Protein AF-A0A6N7BH00-F1 (afdb_monomer_lite)

Radius of gyration: 14.19 Å; chains: 1; bounding box: 30×22×40 Å

Structure (mmCIF, N/CA/C/O backbone):
data_AF-A0A6N7BH00-F1
#
_entry.id   AF-A0A6N7BH00-F1
#
loop_
_atom_site.group_PDB
_atom_site.id
_atom_site.type_symbol
_atom_site.label_atom_id
_atom_site.label_alt_id
_atom_site.label_comp_id
_atom_site.label_asym_id
_atom_site.label_entity_id
_atom_site.label_seq_id
_atom_site.pdbx_PDB_ins_code
_atom_site.Cartn_x
_atom_site.Cartn_y
_atom_site.Cartn_z
_atom_site.occupancy
_atom_site.B_iso_or_equiv
_atom_site.auth_seq_id
_atom_site.auth_comp_id
_atom_site.auth_asym_id
_atom_site.auth_atom_id
_atom_site.pdbx_PDB_model_num
ATOM 1 N N . MET A 1 1 ? 6.519 -12.131 -8.577 1.00 81.50 1 MET A N 1
ATOM 2 C CA . MET A 1 1 ? 5.396 -11.181 -8.410 1.00 81.50 1 MET A CA 1
ATOM 3 C C . MET A 1 1 ? 4.487 -11.669 -7.295 1.00 81.50 1 MET A C 1
ATOM 5 O O . MET A 1 1 ? 4.173 -12.853 -7.256 1.00 81.50 1 MET A O 1
ATOM 9 N N . VAL A 1 2 ? 4.117 -10.774 -6.386 1.00 85.12 2 VAL A N 1
ATOM 10 C CA . VAL A 1 2 ? 3.200 -11.015 -5.267 1.00 85.12 2 VAL A CA 1
ATOM 11 C C . VAL A 1 2 ? 1.769 -10.860 -5.775 1.00 85.12 2 VAL A C 1
ATOM 13 O O . VAL A 1 2 ? 1.438 -9.849 -6.385 1.00 85.12 2 VAL A O 1
ATOM 16 N N . THR A 1 3 ? 0.905 -11.842 -5.549 1.00 89.81 3 THR A N 1
ATOM 17 C CA . THR A 1 3 ? -0.517 -11.729 -5.913 1.00 89.81 3 THR A CA 1
ATOM 18 C C . THR A 1 3 ? -1.313 -11.486 -4.649 1.00 89.81 3 THR A C 1
ATOM 20 O O . THR A 1 3 ? -1.101 -12.186 -3.666 1.00 89.81 3 THR A O 1
ATOM 23 N N . TRP A 1 4 ? -2.212 -10.499 -4.661 1.00 91.81 4 TRP A N 1
ATOM 24 C CA . TRP A 1 4 ? -3.126 -10.302 -3.539 1.00 91.81 4 TRP A CA 1
ATOM 25 C C . TRP A 1 4 ? -3.958 -11.569 -3.313 1.00 91.81 4 TRP A C 1
ATOM 27 O O . TRP A 1 4 ? -4.547 -12.096 -4.256 1.00 91.81 4 TRP A O 1
ATOM 37 N N . SER A 1 5 ? -4.026 -12.008 -2.063 1.00 91.31 5 SER A N 1
ATOM 38 C CA . SER A 1 5 ? -4.842 -13.121 -1.597 1.00 91.31 5 SER A CA 1
ATOM 39 C C . SER A 1 5 ? -5.700 -12.637 -0.432 1.00 91.31 5 SER A C 1
ATOM 41 O O . SER A 1 5 ? -5.301 -11.733 0.303 1.00 91.31 5 SER A O 1
ATOM 43 N N . ASP A 1 6 ? -6.872 -13.242 -0.248 1.00 91.25 6 ASP A N 1
ATOM 44 C CA . ASP A 1 6 ? -7.749 -12.933 0.886 1.00 91.25 6 ASP A CA 1
ATOM 45 C C . ASP A 1 6 ? -7.102 -13.295 2.235 1.00 91.25 6 ASP A C 1
ATOM 47 O O . ASP A 1 6 ? -7.524 -12.789 3.268 1.00 91.25 6 ASP A O 1
ATOM 51 N N . GLU A 1 7 ? -6.023 -14.090 2.230 1.00 89.81 7 GLU A N 1
ATOM 52 C CA . GLU A 1 7 ? -5.198 -14.360 3.417 1.00 89.81 7 GLU A CA 1
ATOM 53 C C . GLU A 1 7 ? -4.503 -13.106 3.983 1.00 89.81 7 GLU A C 1
ATOM 55 O O . GLU A 1 7 ? -4.116 -13.101 5.148 1.00 89.81 7 GLU A O 1
ATOM 60 N N . TYR A 1 8 ? -4.357 -12.048 3.175 1.00 87.69 8 TYR A N 1
ATOM 61 C CA . TYR A 1 8 ? -3.797 -10.759 3.596 1.00 87.69 8 TYR A CA 1
ATOM 62 C C . TYR A 1 8 ? -4.869 -9.765 4.055 1.00 87.69 8 TYR A C 1
ATOM 64 O O . TYR A 1 8 ? -4.531 -8.675 4.507 1.00 87.69 8 TYR A O 1
ATOM 72 N N . SER A 1 9 ? -6.157 -10.095 3.906 1.00 90.88 9 SER A N 1
ATOM 73 C CA . SER A 1 9 ? -7.239 -9.201 4.316 1.00 90.88 9 SER A CA 1
ATOM 74 C C . SER A 1 9 ? -7.341 -9.136 5.834 1.00 90.88 9 SER A C 1
ATOM 76 O O . SER A 1 9 ? -7.369 -10.156 6.524 1.00 90.88 9 SER A O 1
ATOM 78 N N . VAL A 1 10 ? -7.501 -7.920 6.349 1.00 89.19 10 VAL A N 1
ATOM 79 C CA . VAL A 1 10 ? -7.806 -7.673 7.767 1.00 89.19 10 VAL A CA 1
ATOM 80 C C . VAL A 1 10 ? -9.286 -7.348 7.980 1.00 89.19 10 VAL A C 1
ATOM 82 O O . VAL A 1 10 ? -9.686 -6.904 9.053 1.00 89.19 10 VAL A O 1
ATOM 85 N N . ASN A 1 11 ? -10.126 -7.571 6.962 1.00 89.62 11 ASN A N 1
ATOM 86 C CA . ASN A 1 11 ? -11.557 -7.250 6.945 1.00 89.62 11 ASN A CA 1
ATOM 87 C C . ASN A 1 11 ? -11.878 -5.762 7.181 1.00 89.62 11 ASN A C 1
ATOM 89 O O . ASN A 1 11 ? -13.002 -5.405 7.543 1.00 89.62 11 ASN A O 1
ATOM 93 N N . ILE A 1 12 ? -10.916 -4.875 6.920 1.00 90.00 12 ILE A N 1
ATOM 94 C CA . ILE A 1 12 ? -11.104 -3.425 6.941 1.00 90.00 12 ILE A CA 1
ATOM 95 C C . ILE A 1 12 ? -10.831 -2.922 5.531 1.00 90.00 12 ILE A C 1
ATOM 97 O O . ILE A 1 12 ? -9.686 -2.807 5.110 1.00 90.00 12 ILE A O 1
ATOM 101 N N . ARG A 1 13 ? -11.904 -2.588 4.802 1.00 92.31 13 ARG A N 1
ATOM 102 C CA . ARG A 1 13 ? -11.850 -2.203 3.379 1.00 92.31 13 ARG A CA 1
ATOM 103 C C . ARG A 1 13 ? -10.778 -1.154 3.069 1.00 92.31 13 ARG A C 1
ATOM 105 O O . ARG A 1 13 ? -10.142 -1.221 2.020 1.00 92.31 13 ARG A O 1
ATOM 112 N N . GLU A 1 14 ? -10.621 -0.173 3.954 1.00 91.94 14 GLU A N 1
ATOM 113 C CA . GLU A 1 14 ? -9.645 0.904 3.787 1.00 91.94 14 GLU A CA 1
ATOM 114 C C . GLU A 1 14 ? -8.204 0.379 3.880 1.00 91.94 14 GLU A C 1
ATOM 116 O O . GLU A 1 14 ? -7.381 0.704 3.029 1.00 91.94 14 GLU A O 1
ATOM 121 N N . ILE A 1 15 ? -7.926 -0.498 4.848 1.00 90.50 15 ILE A N 1
ATOM 122 C CA . ILE A 1 15 ? -6.606 -1.108 5.048 1.00 90.50 15 ILE A CA 1
ATOM 123 C C . ILE A 1 15 ? -6.290 -2.086 3.916 1.00 90.50 15 ILE A C 1
ATOM 125 O O . ILE A 1 15 ? -5.236 -1.980 3.297 1.00 90.50 15 ILE A O 1
ATOM 129 N N . ASP A 1 16 ? -7.239 -2.945 3.538 1.00 92.50 16 ASP A N 1
ATOM 130 C CA . ASP A 1 16 ? -7.066 -3.874 2.415 1.00 92.50 16 ASP A CA 1
ATOM 131 C C . ASP A 1 16 ? -6.756 -3.127 1.105 1.00 92.50 16 ASP A C 1
ATOM 133 O O . ASP A 1 16 ? -6.004 -3.603 0.253 1.00 92.50 16 ASP A O 1
ATOM 137 N N . SER A 1 17 ? -7.333 -1.935 0.925 1.00 94.56 17 SER A N 1
ATOM 138 C CA . SER A 1 17 ? -7.047 -1.085 -0.236 1.00 94.56 17 SER A CA 1
ATOM 139 C C . SER A 1 17 ? -5.617 -0.537 -0.197 1.00 94.56 17 SER A C 1
ATOM 141 O O . SER A 1 17 ? -4.953 -0.497 -1.238 1.00 94.56 17 SER A O 1
ATOM 143 N N . GLN A 1 18 ? -5.123 -0.168 0.988 1.00 94.06 18 GLN A N 1
ATOM 144 C CA . GLN A 1 18 ? -3.738 0.263 1.187 1.00 94.06 18 GLN A CA 1
ATOM 145 C C . GLN A 1 18 ? -2.755 -0.897 0.966 1.00 94.06 18 GLN A C 1
ATOM 147 O O . GLN A 1 18 ? -1.801 -0.752 0.197 1.00 94.06 18 GLN A O 1
ATOM 152 N N . HIS A 1 19 ? -3.016 -2.085 1.517 1.00 93.50 19 HIS A N 1
ATOM 153 C CA . HIS A 1 19 ? -2.160 -3.256 1.300 1.00 93.50 19 HIS A CA 1
ATOM 154 C C . HIS A 1 19 ? -2.109 -3.682 -0.175 1.00 93.50 19 HIS A C 1
ATOM 156 O O . HIS A 1 19 ? -1.033 -3.956 -0.708 1.00 93.50 19 HIS A O 1
ATOM 162 N N . LY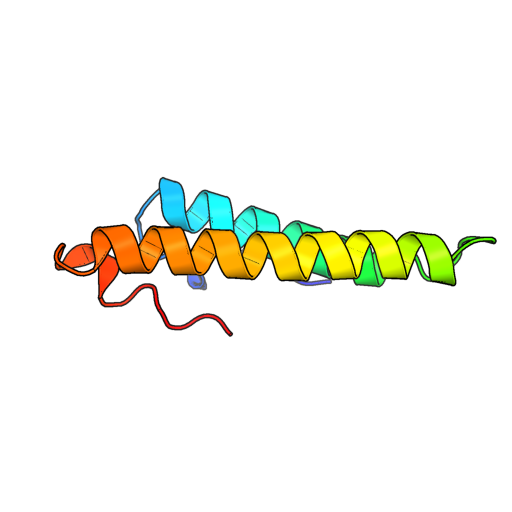S A 1 20 ? -3.236 -3.649 -0.901 1.00 94.19 20 LYS A N 1
ATOM 163 C CA . LYS A 1 20 ? -3.257 -3.901 -2.357 1.00 94.19 20 LYS A CA 1
ATOM 164 C C . LYS A 1 20 ? -2.384 -2.917 -3.137 1.00 94.19 20 LYS A C 1
ATOM 166 O O . LYS A 1 20 ? -1.747 -3.305 -4.121 1.00 94.19 20 LYS A O 1
ATOM 171 N N . LYS A 1 21 ? -2.331 -1.649 -2.719 1.00 94.69 21 LYS A N 1
ATOM 172 C CA . LYS A 1 21 ? -1.452 -0.642 -3.329 1.00 94.69 21 LYS A CA 1
ATOM 173 C C . LYS A 1 21 ? 0.022 -0.924 -3.018 1.00 94.69 21 LYS A C 1
ATOM 175 O O . LYS A 1 21 ? 0.825 -0.830 -3.945 1.00 94.69 21 LYS A O 1
ATOM 180 N N . LEU A 1 22 ? 0.368 -1.350 -1.800 1.00 93.88 22 LEU A N 1
ATOM 181 C CA . LEU A 1 22 ? 1.723 -1.819 -1.465 1.00 93.88 22 LEU A CA 1
ATOM 182 C C . LEU A 1 22 ? 2.142 -3.007 -2.345 1.00 93.88 22 LEU A C 1
ATOM 184 O O . LEU A 1 22 ? 3.195 -2.958 -2.979 1.00 93.88 22 LEU A O 1
ATOM 188 N N . VAL A 1 23 ? 1.284 -4.024 -2.487 1.00 93.00 23 VAL A N 1
ATOM 189 C CA . VAL A 1 23 ? 1.525 -5.177 -3.378 1.00 93.00 23 VAL A CA 1
ATOM 190 C C . VAL A 1 23 ? 1.750 -4.730 -4.825 1.00 93.00 23 VAL A C 1
ATOM 192 O O . VAL A 1 23 ? 2.651 -5.230 -5.499 1.00 93.00 23 VAL A O 1
ATOM 195 N N . LYS A 1 24 ? 0.974 -3.752 -5.311 1.00 92.56 24 LYS A N 1
ATOM 196 C CA . LYS A 1 24 ? 1.166 -3.185 -6.652 1.00 92.56 24 LYS A CA 1
ATOM 197 C C . LYS A 1 24 ? 2.538 -2.521 -6.803 1.00 92.56 24 LYS A C 1
ATOM 199 O O . LYS A 1 24 ? 3.192 -2.768 -7.808 1.00 92.56 24 LYS A O 1
ATOM 204 N N . LEU A 1 25 ? 2.978 -1.726 -5.826 1.00 91.81 25 LEU A N 1
ATOM 205 C CA . LEU A 1 25 ? 4.291 -1.065 -5.851 1.00 91.81 25 LEU A CA 1
ATOM 206 C C . LEU A 1 25 ? 5.445 -2.078 -5.830 1.00 91.81 25 LEU A C 1
ATOM 208 O O . LEU A 1 25 ? 6.383 -1.955 -6.614 1.00 91.81 25 LEU A O 1
ATOM 212 N N . ILE A 1 26 ? 5.332 -3.130 -5.013 1.00 89.88 26 ILE A N 1
ATOM 213 C CA . ILE A 1 26 ? 6.299 -4.240 -4.972 1.00 89.88 26 ILE A CA 1
ATOM 214 C C . ILE A 1 26 ? 6.373 -4.953 -6.330 1.00 89.88 26 ILE A C 1
ATOM 216 O O . ILE A 1 26 ? 7.457 -5.274 -6.815 1.00 89.88 26 ILE A O 1
ATOM 220 N N . ASN A 1 27 ? 5.230 -5.187 -6.976 1.00 90.69 27 ASN A N 1
ATOM 221 C CA . ASN A 1 27 ? 5.206 -5.794 -8.305 1.00 90.69 27 ASN A CA 1
ATOM 222 C C . ASN A 1 27 ? 5.783 -4.883 -9.385 1.00 90.69 27 ASN A C 1
ATOM 224 O O . ASN A 1 27 ? 6.476 -5.383 -10.267 1.00 90.69 27 ASN A O 1
ATOM 228 N N . SER A 1 28 ? 5.535 -3.573 -9.310 1.00 88.25 28 SER A N 1
ATOM 229 C CA . SER A 1 28 ? 6.153 -2.595 -10.208 1.00 88.25 28 SER A CA 1
ATOM 230 C C . SER A 1 28 ? 7.676 -2.618 -10.085 1.00 88.25 28 SER A C 1
ATOM 232 O O . SER A 1 28 ? 8.355 -2.656 -11.101 1.00 88.25 28 SER A O 1
ATOM 234 N N . LEU A 1 29 ? 8.222 -2.729 -8.869 1.00 85.12 29 LEU A N 1
ATOM 235 C CA . LEU A 1 29 ? 9.669 -2.861 -8.662 1.00 85.12 29 LEU A CA 1
ATOM 236 C C . LEU A 1 29 ? 10.260 -4.088 -9.382 1.00 85.12 29 LEU A C 1
ATOM 238 O O . LEU A 1 29 ? 11.371 -4.034 -9.899 1.00 85.12 29 LEU A O 1
ATOM 242 N N . HIS A 1 30 ? 9.514 -5.193 -9.423 1.00 79.00 30 HIS A N 1
ATOM 243 C CA . HIS A 1 30 ? 9.928 -6.422 -10.103 1.00 79.00 30 HIS A CA 1
ATOM 244 C C . HIS A 1 30 ? 9.759 -6.349 -11.634 1.00 79.00 30 HIS A C 1
ATOM 246 O O . HIS A 1 30 ? 10.455 -7.062 -12.355 1.00 79.00 30 HIS A O 1
ATOM 252 N N . ALA A 1 31 ? 8.811 -5.559 -12.143 1.00 78.56 31 ALA A N 1
ATOM 253 C CA . ALA A 1 31 ? 8.474 -5.512 -13.568 1.00 78.56 31 ALA A CA 1
ATOM 254 C C . ALA A 1 31 ? 9.457 -4.674 -14.403 1.00 78.56 31 ALA A C 1
ATOM 256 O O . ALA A 1 31 ? 9.662 -4.975 -15.573 1.00 78.56 31 ALA A O 1
ATOM 257 N N . GLU A 1 32 ? 10.096 -3.670 -13.802 1.00 68.25 32 GLU A N 1
ATOM 258 C CA . GLU A 1 32 ? 10.902 -2.673 -14.525 1.00 68.25 32 GLU A CA 1
ATOM 259 C C . GLU A 1 32 ? 12.314 -3.137 -14.913 1.00 68.25 32 GLU A C 1
ATOM 261 O O . GLU A 1 32 ? 13.077 -2.352 -15.462 1.00 68.25 32 GLU A O 1
ATOM 266 N N . ALA A 1 33 ? 12.663 -4.411 -14.689 1.00 58.56 33 ALA A N 1
ATOM 267 C CA . ALA A 1 33 ? 14.010 -4.971 -14.866 1.00 58.56 33 ALA A CA 1
ATOM 268 C C . ALA A 1 33 ? 14.622 -4.849 -16.286 1.00 58.56 33 ALA A C 1
ATOM 270 O O . ALA A 1 33 ? 15.824 -5.069 -16.427 1.00 58.56 33 ALA A O 1
ATOM 271 N N . ASP A 1 34 ? 13.840 -4.483 -17.310 1.00 60.66 34 ASP A N 1
ATOM 272 C CA . ASP A 1 34 ? 14.247 -4.477 -18.727 1.00 60.66 34 ASP A CA 1
ATOM 273 C C . ASP A 1 34 ? 14.306 -3.078 -19.392 1.00 60.66 34 ASP A C 1
ATOM 275 O O . ASP A 1 34 ? 14.572 -2.975 -20.594 1.00 60.66 34 ASP A O 1
ATOM 279 N N . GLU A 1 35 ? 14.097 -1.975 -18.659 1.00 64.31 35 GLU A N 1
ATOM 280 C CA . GLU A 1 35 ? 14.108 -0.629 -19.261 1.00 64.31 35 GLU A CA 1
ATOM 281 C C . GLU A 1 35 ? 15.492 0.049 -19.314 1.00 64.31 35 GLU A C 1
ATOM 283 O O . GLU A 1 35 ? 16.335 -0.083 -18.426 1.00 64.31 35 GLU A O 1
ATOM 288 N N . LYS A 1 36 ? 15.716 0.868 -20.357 1.00 65.62 36 LYS A N 1
ATOM 289 C CA . LYS A 1 36 ? 16.965 1.633 -20.571 1.00 65.62 36 LYS A CA 1
ATOM 290 C C . LYS A 1 36 ? 17.274 2.660 -19.469 1.00 65.62 36 LYS A C 1
ATOM 292 O O . LYS A 1 36 ? 18.426 3.070 -19.368 1.00 65.62 36 LYS A O 1
ATOM 297 N N . ASP A 1 37 ? 16.286 3.023 -18.650 1.00 68.56 37 ASP A N 1
ATOM 298 C CA . ASP A 1 37 ? 16.400 3.928 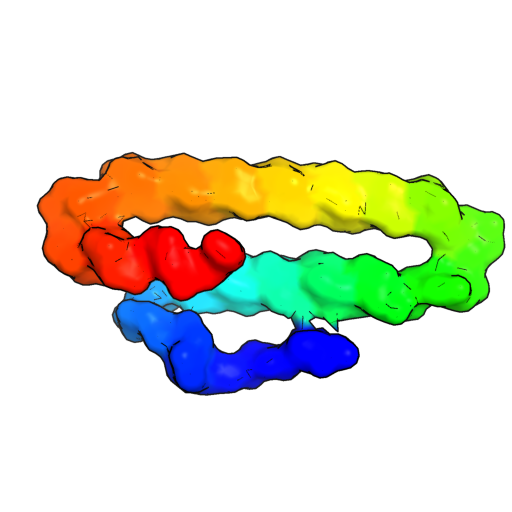-17.495 1.00 68.56 37 ASP A CA 1
ATOM 299 C C . ASP A 1 37 ? 16.080 3.226 -16.157 1.00 68.56 37 ASP A C 1
ATOM 301 O O . ASP A 1 37 ? 15.684 3.870 -15.183 1.00 68.56 37 ASP A O 1
ATOM 305 N N . LEU A 1 38 ? 16.309 1.905 -16.087 1.00 70.69 38 LEU A N 1
ATOM 306 C CA . LEU A 1 38 ? 16.047 1.036 -14.931 1.00 70.69 38 LEU A CA 1
ATOM 307 C C . LEU A 1 38 ? 16.364 1.690 -13.578 1.00 70.69 38 LEU A C 1
ATOM 309 O O . LEU A 1 38 ? 15.543 1.662 -12.670 1.00 70.69 38 LEU A O 1
ATOM 313 N N . HIS A 1 39 ? 17.538 2.310 -13.429 1.00 70.81 39 HIS A N 1
ATOM 314 C CA . HIS A 1 39 ? 17.945 2.927 -12.164 1.00 70.81 39 HIS A CA 1
ATOM 315 C C . HIS A 1 39 ? 17.051 4.092 -11.729 1.00 70.81 39 HIS A C 1
ATOM 317 O O . HIS A 1 39 ? 16.772 4.225 -10.537 1.00 70.81 39 HIS A O 1
ATOM 323 N N . LYS A 1 40 ? 16.609 4.932 -12.672 1.00 73.56 40 LYS A N 1
ATOM 324 C CA . LYS A 1 40 ? 15.726 6.060 -12.371 1.00 73.56 40 LYS A CA 1
ATOM 325 C C . LYS A 1 40 ? 14.323 5.551 -12.040 1.00 73.56 40 LYS A C 1
ATOM 327 O O . LYS A 1 40 ? 13.77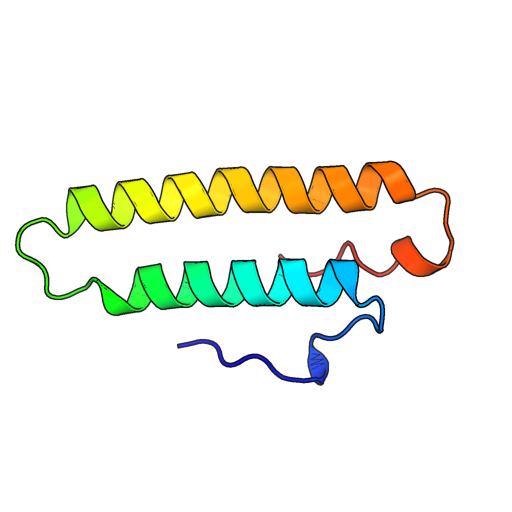3 5.941 -11.017 1.00 73.56 40 LYS A O 1
ATOM 332 N N . THR A 1 41 ? 13.788 4.636 -12.847 1.00 81.88 41 THR A N 1
ATOM 333 C CA . THR A 1 41 ? 12.444 4.075 -12.644 1.00 81.88 41 THR A CA 1
ATOM 334 C C . THR A 1 41 ? 12.348 3.289 -11.333 1.00 81.88 41 THR A C 1
ATOM 336 O O . THR A 1 41 ? 11.414 3.480 -10.557 1.00 81.88 41 THR A O 1
ATOM 339 N N . VAL A 1 42 ? 13.356 2.469 -11.020 1.00 86.75 42 VAL A N 1
ATOM 340 C CA . VAL A 1 42 ? 13.454 1.749 -9.740 1.00 86.75 42 VAL A CA 1
ATOM 341 C C . VAL A 1 42 ? 13.570 2.717 -8.563 1.00 86.75 42 VAL A C 1
ATOM 343 O O . VAL A 1 42 ? 12.923 2.500 -7.540 1.00 86.75 42 VAL A O 1
ATOM 346 N N . GLY A 1 43 ? 14.360 3.787 -8.698 1.00 88.69 43 GLY A N 1
ATOM 347 C CA . GLY A 1 43 ? 14.485 4.826 -7.674 1.00 88.69 43 GLY A CA 1
ATOM 348 C C . GLY A 1 43 ? 13.150 5.506 -7.366 1.00 88.69 43 GLY A C 1
ATOM 349 O O . GLY A 1 43 ? 12.765 5.586 -6.200 1.00 88.69 43 GLY A O 1
ATOM 350 N N . ASP A 1 44 ? 12.418 5.908 -8.406 1.00 90.69 44 ASP A N 1
ATOM 351 C CA . ASP A 1 44 ? 11.109 6.559 -8.286 1.00 90.69 44 ASP A CA 1
ATOM 352 C C . ASP A 1 44 ? 10.079 5.616 -7.610 1.00 90.69 44 ASP A C 1
ATOM 354 O O . ASP A 1 44 ? 9.337 6.031 -6.715 1.00 90.69 44 ASP A O 1
ATOM 358 N N . ILE A 1 45 ? 10.078 4.321 -7.961 1.00 91.31 45 ILE A N 1
ATOM 359 C CA . ILE A 1 45 ? 9.194 3.308 -7.347 1.00 91.31 45 ILE A CA 1
ATOM 360 C C . ILE A 1 45 ? 9.556 3.054 -5.880 1.00 91.31 45 ILE A C 1
ATOM 362 O O . ILE A 1 45 ? 8.661 2.943 -5.040 1.00 91.31 45 ILE A O 1
ATOM 366 N N . LEU A 1 46 ? 10.848 2.955 -5.550 1.00 91.50 46 LEU A N 1
ATOM 367 C CA . LEU A 1 46 ? 11.301 2.777 -4.167 1.00 91.50 46 LEU A CA 1
ATOM 368 C C . LEU A 1 46 ? 10.932 3.983 -3.302 1.00 91.50 46 LEU A C 1
ATOM 370 O O . LEU A 1 46 ? 10.497 3.808 -2.164 1.00 91.50 46 LEU A O 1
ATOM 374 N N . GLU A 1 47 ? 11.061 5.198 -3.836 1.00 94.69 47 GLU A N 1
ATOM 375 C CA . GLU A 1 47 ? 10.646 6.411 -3.137 1.00 94.69 47 GLU A CA 1
ATOM 376 C C . GLU A 1 47 ? 9.129 6.422 -2.887 1.00 94.69 47 GLU A C 1
ATOM 378 O O . GLU A 1 47 ? 8.691 6.743 -1.777 1.00 94.69 47 GLU A O 1
ATOM 383 N N . GLU A 1 48 ? 8.318 6.032 -3.878 1.00 95.06 48 GLU A N 1
ATOM 384 C CA . GLU A 1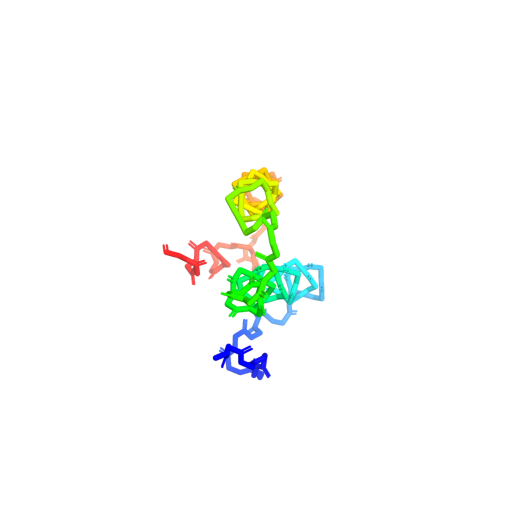 48 ? 6.867 5.894 -3.703 1.00 95.06 48 GLU A CA 1
ATOM 385 C C . GLU A 1 48 ? 6.527 4.819 -2.663 1.00 95.06 48 GLU A C 1
ATOM 387 O O . GLU A 1 48 ? 5.685 5.060 -1.798 1.00 95.06 48 GLU A O 1
ATOM 392 N N . LEU A 1 49 ? 7.207 3.668 -2.692 1.00 92.88 49 LEU A N 1
ATOM 393 C CA . LEU A 1 49 ? 7.011 2.588 -1.726 1.00 92.88 49 LEU A CA 1
ATOM 394 C C . LEU A 1 49 ? 7.299 3.056 -0.297 1.00 92.88 49 LEU A C 1
ATOM 396 O O . LEU A 1 49 ? 6.456 2.872 0.575 1.00 92.88 49 LEU A O 1
ATOM 400 N N . ILE A 1 50 ? 8.433 3.724 -0.063 1.00 93.94 50 ILE A N 1
ATOM 401 C CA . ILE A 1 50 ? 8.791 4.264 1.258 1.00 93.94 50 ILE A CA 1
ATOM 402 C C . ILE A 1 50 ? 7.729 5.256 1.741 1.00 93.94 50 ILE A C 1
ATOM 404 O O . ILE A 1 50 ? 7.223 5.126 2.858 1.00 93.94 50 ILE A O 1
ATOM 408 N N . LYS A 1 51 ? 7.359 6.233 0.903 1.00 96.12 51 LYS A N 1
ATOM 409 C CA . LYS A 1 51 ? 6.338 7.235 1.251 1.00 96.12 51 LYS A CA 1
ATOM 410 C C . LYS A 1 51 ? 4.999 6.581 1.578 1.00 96.12 51 LYS A C 1
ATOM 412 O O . LYS A 1 51 ? 4.337 6.987 2.534 1.00 96.12 51 LYS A O 1
ATOM 417 N N . TYR A 1 52 ? 4.602 5.579 0.799 1.00 94.81 52 TYR A N 1
ATOM 418 C CA . TYR A 1 52 ? 3.317 4.916 0.970 1.00 94.81 52 TYR A CA 1
ATOM 419 C C . TYR A 1 52 ? 3.285 4.023 2.214 1.00 94.81 52 TYR A C 1
ATOM 421 O O . TYR A 1 52 ? 2.278 4.015 2.916 1.00 94.81 52 TYR A O 1
ATOM 429 N N . THR A 1 53 ? 4.389 3.353 2.550 1.00 92.19 53 THR A N 1
ATOM 430 C CA . THR A 1 53 ? 4.525 2.603 3.807 1.00 92.19 53 THR A CA 1
ATOM 431 C C . THR A 1 53 ? 4.413 3.524 5.026 1.00 92.19 53 THR A C 1
ATOM 433 O O . THR A 1 53 ? 3.687 3.209 5.965 1.00 92.19 53 THR A O 1
ATOM 436 N N . VAL A 1 54 ? 5.051 4.702 5.002 1.00 92.81 54 VAL A N 1
ATOM 437 C CA . VAL A 1 54 ? 4.914 5.697 6.086 1.00 92.81 54 VAL A CA 1
ATOM 438 C C . VAL A 1 54 ? 3.469 6.185 6.216 1.00 92.81 54 VAL A C 1
ATOM 440 O O . VAL A 1 54 ? 2.945 6.272 7.326 1.00 92.81 54 VAL A O 1
ATOM 443 N N . TYR A 1 55 ? 2.814 6.491 5.093 1.00 93.12 55 TYR A N 1
ATOM 444 C CA . TYR A 1 55 ? 1.403 6.884 5.080 1.00 93.12 55 TYR A CA 1
ATOM 445 C C . TYR A 1 55 ? 0.497 5.788 5.658 1.00 93.12 55 TYR A C 1
ATOM 447 O O . TYR A 1 55 ? -0.359 6.086 6.488 1.00 93.12 55 TYR A O 1
ATOM 455 N N . HIS A 1 56 ? 0.711 4.537 5.249 1.00 91.31 56 HIS A N 1
ATOM 456 C CA . HIS A 1 56 ? -0.047 3.379 5.710 1.00 91.31 56 HIS A CA 1
ATOM 457 C C . HIS A 1 56 ? 0.049 3.205 7.232 1.00 91.31 56 HIS A C 1
ATOM 459 O O . HIS A 1 56 ? -0.977 3.175 7.909 1.00 91.31 56 HIS A O 1
ATOM 465 N N . PHE A 1 57 ? 1.263 3.212 7.792 1.00 88.38 57 PHE A N 1
ATOM 466 C CA . PHE A 1 57 ? 1.434 3.106 9.244 1.00 88.38 57 PHE A CA 1
ATOM 467 C C . PHE A 1 57 ? 0.879 4.317 9.992 1.00 88.38 57 PHE A C 1
ATOM 469 O O . PHE A 1 57 ? 0.194 4.148 10.995 1.00 88.38 57 PHE A O 1
ATOM 476 N N . SER A 1 58 ? 1.066 5.534 9.470 1.00 89.81 58 SER A N 1
ATOM 477 C CA . SER A 1 58 ? 0.472 6.739 10.072 1.00 89.81 58 SER A CA 1
ATOM 478 C C . SER A 1 58 ? -1.059 6.653 10.116 1.00 89.81 58 SER A C 1
ATOM 480 O O . SER A 1 58 ? -1.696 7.120 11.064 1.00 89.81 58 SER A O 1
ATOM 482 N N . PHE A 1 59 ? -1.668 6.053 9.089 1.00 89.50 59 PHE A N 1
ATOM 483 C CA . PHE A 1 59 ? -3.102 5.812 9.054 1.00 89.50 59 PHE A CA 1
ATOM 484 C C . PHE A 1 59 ? -3.522 4.830 10.152 1.00 89.50 59 PHE A C 1
ATOM 486 O O . PHE A 1 59 ? -4.426 5.158 10.918 1.00 89.50 59 PHE A O 1
ATOM 493 N N . GLU A 1 60 ? -2.862 3.682 10.290 1.00 86.88 60 GLU A N 1
ATOM 494 C CA . GLU A 1 60 ? -3.179 2.705 11.342 1.00 86.88 60 GLU A CA 1
ATOM 495 C C . GLU A 1 60 ? -2.958 3.26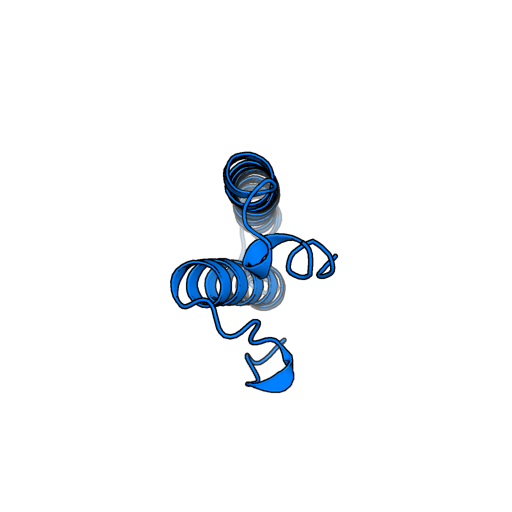5 12.752 1.00 86.88 60 GLU A C 1
ATOM 497 O O . GLU A 1 60 ? -3.839 3.154 13.606 1.00 86.88 60 GLU A O 1
ATOM 502 N N . GLU A 1 61 ? -1.843 3.962 12.979 1.00 86.75 61 GLU A N 1
ATOM 503 C CA . GLU A 1 61 ? -1.520 4.610 14.253 1.00 86.75 61 GLU A CA 1
ATOM 504 C C . GLU A 1 61 ? -2.566 5.662 14.644 1.00 86.75 61 GLU A C 1
ATOM 506 O O . GLU A 1 61 ? -3.012 5.703 15.792 1.00 86.75 61 GLU A O 1
ATOM 511 N N . SER A 1 62 ? -3.037 6.475 13.690 1.00 88.38 62 SER A N 1
ATOM 512 C CA . SER A 1 62 ? -4.103 7.458 13.951 1.00 88.38 62 SER A CA 1
ATOM 513 C C . SER A 1 62 ? -5.444 6.819 14.344 1.00 88.38 62 SER A C 1
ATOM 515 O O . SER A 1 62 ? -6.308 7.486 14.917 1.00 88.38 62 SER A O 1
ATOM 517 N N . HIS A 1 63 ? -5.606 5.518 14.090 1.00 84.62 63 HIS A N 1
ATOM 518 C CA . HIS A 1 63 ? -6.789 4.733 14.422 1.00 84.62 63 HIS A CA 1
ATOM 519 C C . HIS A 1 63 ? -6.533 3.697 15.529 1.00 84.62 63 HIS A C 1
ATOM 521 O O . HIS A 1 63 ? -7.446 2.946 15.856 1.00 84.62 63 HIS A O 1
ATOM 527 N N . ILE A 1 64 ? -5.357 3.694 16.170 1.00 78.50 64 ILE A N 1
ATOM 528 C CA . ILE A 1 64 ? -4.903 2.637 17.095 1.00 78.50 64 ILE A CA 1
ATOM 529 C C . ILE A 1 64 ? -5.802 2.422 18.322 1.00 78.50 64 ILE A C 1
ATOM 531 O O . ILE A 1 64 ? -5.826 1.343 18.907 1.00 78.50 64 ILE A O 1
ATOM 535 N N . LEU A 1 65 ? -6.573 3.440 18.717 1.00 80.12 65 LEU A N 1
ATOM 536 C CA . LEU A 1 65 ? -7.536 3.344 19.822 1.00 80.12 65 LEU A CA 1
ATOM 537 C C . LEU A 1 65 ? -8.784 2.525 19.459 1.00 80.12 65 LEU A C 1
ATOM 539 O O . LEU A 1 65 ? -9.602 2.229 20.332 1.00 80.12 65 LEU A O 1
ATOM 543 N N . LYS A 1 66 ? -8.950 2.179 18.181 1.00 77.00 66 LYS A N 1
ATOM 544 C CA . LYS A 1 66 ? -10.029 1.332 17.692 1.00 77.00 66 LYS A CA 1
ATOM 545 C C . LYS A 1 66 ? -9.590 -0.137 17.750 1.00 77.00 66 LYS A C 1
ATOM 547 O O . LYS A 1 66 ? -8.586 -0.482 17.123 1.00 77.00 66 LYS A O 1
ATOM 552 N N . PRO A 1 67 ? -10.316 -1.012 18.470 1.00 72.00 67 PRO A N 1
ATOM 553 C CA . PRO A 1 67 ? -9.941 -2.417 18.646 1.00 72.00 67 PRO A CA 1
ATOM 554 C C . PRO A 1 67 ? -9.679 -3.165 17.335 1.00 72.00 67 PRO A C 1
ATOM 556 O O . PRO A 1 67 ? -8.819 -4.039 17.283 1.00 72.00 67 PRO A O 1
ATOM 559 N N . GLU A 1 68 ? -10.395 -2.803 16.273 1.00 71.88 68 GLU A N 1
ATOM 560 C CA . GLU A 1 68 ? -10.264 -3.405 14.952 1.00 71.88 68 GLU A CA 1
ATOM 561 C C . GLU A 1 68 ? -8.933 -3.071 14.241 1.00 71.88 68 GLU A C 1
ATOM 563 O O . GLU A 1 68 ? -8.530 -3.815 13.354 1.00 71.88 68 GLU A O 1
ATOM 568 N N . PHE A 1 69 ? -8.195 -2.036 14.669 1.00 72.31 69 PHE A N 1
ATOM 569 C CA . PHE A 1 69 ? -6.912 -1.621 14.071 1.00 72.31 69 PHE A CA 1
ATOM 570 C C . PHE A 1 69 ? -5.672 -2.181 14.789 1.00 72.31 69 PHE A C 1
ATOM 572 O O . PHE A 1 69 ? -4.578 -2.147 14.234 1.00 72.31 69 PHE A O 1
ATOM 579 N N . ILE A 1 70 ? -5.822 -2.748 15.992 1.00 61.84 70 ILE A N 1
ATOM 580 C CA . ILE A 1 70 ? -4.696 -3.260 16.803 1.00 61.84 70 ILE A CA 1
ATOM 581 C C . ILE A 1 70 ? -3.966 -4.427 16.109 1.00 61.84 70 ILE A C 1
ATOM 583 O O . ILE A 1 70 ? -2.768 -4.614 16.306 1.00 61.84 70 ILE A O 1
ATOM 587 N N . PHE A 1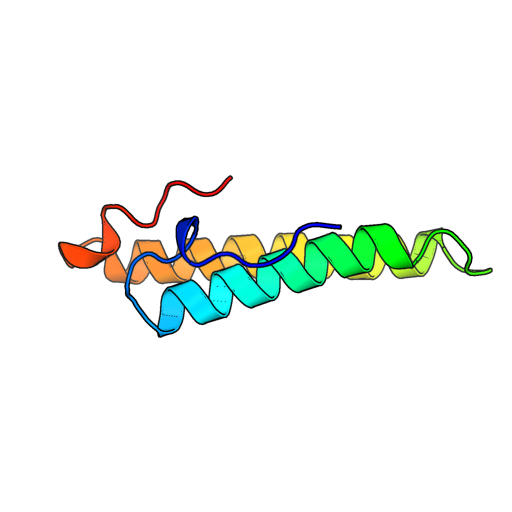 71 ? -4.672 -5.196 15.276 1.00 59.06 71 PHE A N 1
ATOM 588 C CA . PHE A 1 71 ? -4.129 -6.367 14.578 1.00 59.06 71 PHE A CA 1
ATOM 589 C C . PHE A 1 71 ? -3.600 -6.075 13.164 1.00 59.06 71 PHE A C 1
ATOM 591 O O . PHE A 1 71 ? -3.027 -6.971 12.550 1.00 59.06 71 PHE A O 1
ATOM 598 N N . ALA A 1 72 ? -3.779 -4.854 12.645 1.00 59.72 72 ALA A N 1
ATOM 599 C CA . ALA A 1 72 ? -3.388 -4.499 11.276 1.00 59.72 72 ALA A CA 1
ATOM 600 C C . ALA A 1 72 ? -1.881 -4.197 11.121 1.00 59.72 72 ALA A C 1
ATOM 602 O O . ALA A 1 72 ? -1.322 -4.376 10.043 1.00 59.72 72 ALA A O 1
ATOM 603 N N . LEU A 1 73 ? -1.209 -3.896 12.237 1.00 57.56 73 LEU A N 1
ATOM 604 C CA . LEU A 1 73 ? 0.206 -3.512 12.340 1.00 57.56 73 LEU A CA 1
ATOM 605 C C . LEU A 1 73 ? 1.238 -4.586 11.930 1.00 57.56 73 LEU A C 1
ATOM 607 O O . LEU A 1 73 ? 2.436 -4.367 12.091 1.00 57.56 73 LEU A O 1
ATOM 611 N N . ILE A 1 74 ? 0.824 -5.753 11.430 1.00 52.88 74 ILE A N 1
ATOM 612 C CA . ILE A 1 74 ? 1.727 -6.867 11.099 1.00 52.88 74 ILE A CA 1
ATOM 613 C C . ILE A 1 74 ? 1.618 -7.190 9.613 1.00 52.88 74 ILE A C 1
ATOM 615 O O . ILE A 1 74 ? 0.996 -8.176 9.238 1.00 52.88 74 ILE A O 1
ATOM 619 N N . LEU A 1 75 ? 2.235 -6.369 8.768 1.00 47.16 75 LEU A N 1
ATOM 620 C CA . LEU A 1 75 ? 2.594 -6.734 7.395 1.00 47.16 75 LEU A CA 1
ATOM 621 C C . LEU A 1 75 ? 3.734 -5.817 6.910 1.00 47.16 75 LEU A C 1
ATOM 623 O O . LEU A 1 75 ? 3.537 -5.022 5.998 1.00 47.16 75 LEU A O 1
ATOM 627 N N . ILE A 1 76 ? 4.896 -5.898 7.580 1.00 43.75 76 ILE A N 1
ATOM 628 C CA . ILE A 1 76 ? 6.292 -5.868 7.068 1.00 43.75 76 ILE A CA 1
ATOM 629 C C . ILE A 1 76 ? 7.218 -6.293 8.217 1.00 43.75 76 ILE A C 1
ATOM 631 O O . ILE A 1 76 ? 7.061 -5.752 9.333 1.00 43.75 76 ILE A O 1
#

pLDDT: mean 82.97, std 12.85, range [43.75, 96.12]

Sequence (76 aa):
MVTWSDEYSVNIREIDSQHKKLVKLINSLHAEADEKDLHKTVGDILEELIKYTVYHFSFEESHILKPEFIFALILI

Foldseek 3Di:
DDDDDCVLDLVDVVLSVLVVVLVVLVVQLVPLPPDPPNVVSNVVSVVVNVVSVVVSVVVLVVVVVPPSSVPSPPDD

Secondary structure (DSSP, 8-state):
-----GGG--S-HHHHHHHHHHHHHHHHHHHGGG-TTHHHHHHHHHHHHHHHHHHHHHHHHHTTTSGGGTTTT---